Protein AF-A0A7J9MAA9-F1 (afdb_monomer_lite)

pLDDT: mean 95.18, std 3.92, range [77.69, 98.44]

Secondary structure (DSSP, 8-state):
---TT--EEEETTTTEEEE--B-TT-TT-BPPHHHHHHHHHHHHHTTT--S-STTGGG-

Radius of gyration: 12.34 Å; chains: 1; bounding box: 25×18×34 Å

Foldseek 3Di:
DVPQPDAWDDDPLNPDIDGDQAHPPGPPHGDDPVVRVVRRLLNNLCSPDVDPDPSSVVD

InterPro domains:
  IPR013536 WLM domain [PF08325] (1-59)
  IPR013536 WLM domain [PS51397] (1-59)
  IPR053000 DNA-dependent metalloprotease WSS1-like [PTHR46622] (1-59)

Sequence (59 aa):
PNNSTLLGLNVGAGIHVKLRLRRPNRDWDFYPFDLVLDTMLHELCYNAYCPHNASFYKL

Structure (mmCIF, N/CA/C/O backbone):
data_AF-A0A7J9MAA9-F1
#
_entry.id   AF-A0A7J9MAA9-F1
#
loop_
_atom_site.group_PDB
_atom_site.id
_atom_site.type_symbol
_atom_site.label_atom_id
_atom_site.label_alt_id
_atom_site.label_comp_id
_atom_site.label_asym_id
_atom_site.label_entity_id
_atom_site.label_seq_id
_atom_site.pdbx_PDB_ins_code
_atom_site.Cartn_x
_atom_site.Cartn_y
_atom_site.Cartn_z
_atom_site.occupancy
_atom_site.B_iso_or_equiv
_atom_site.auth_seq_id
_atom_site.auth_comp_id
_atom_site.auth_asym_id
_atom_site.auth_atom_id
_atom_site.pdbx_PDB_model_num
ATOM 1 N N . PRO A 1 1 ? 0.523 4.707 10.462 1.00 87.88 1 PRO A N 1
ATOM 2 C CA . PRO A 1 1 ? 1.161 6.043 10.332 1.00 87.88 1 PRO A CA 1
ATOM 3 C C . PRO A 1 1 ? 0.202 7.129 10.846 1.00 87.88 1 PRO A C 1
ATOM 5 O O . PRO A 1 1 ? -1.002 6.893 10.827 1.00 87.88 1 PRO A O 1
ATOM 8 N N . ASN A 1 2 ? 0.704 8.287 11.292 1.00 90.12 2 ASN A N 1
ATOM 9 C CA . ASN A 1 2 ? -0.162 9.374 11.785 1.00 90.12 2 ASN A CA 1
ATOM 10 C C . ASN A 1 2 ? -1.005 9.993 10.662 1.00 90.12 2 A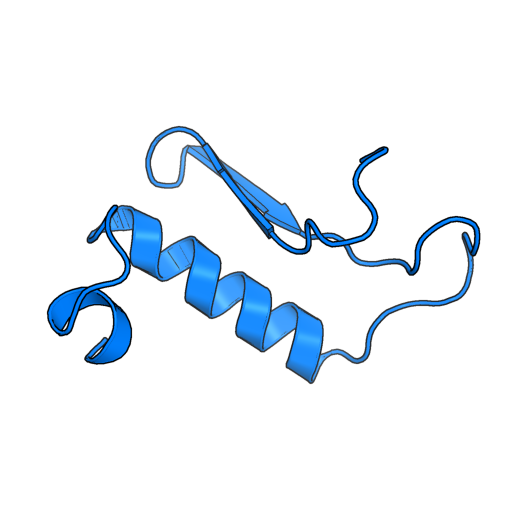SN A C 1
ATOM 12 O O . ASN A 1 2 ? -2.151 10.365 10.888 1.00 90.12 2 ASN A O 1
ATOM 16 N N . ASN A 1 3 ? -0.480 10.023 9.432 1.00 94.50 3 ASN A N 1
ATOM 17 C CA . ASN A 1 3 ? -1.279 10.387 8.270 1.00 94.50 3 ASN A CA 1
ATOM 18 C C . ASN A 1 3 ? -2.344 9.305 8.003 1.00 94.50 3 ASN A C 1
ATOM 20 O O . ASN A 1 3 ? -2.018 8.148 7.710 1.00 94.50 3 ASN A O 1
ATOM 24 N N . SER A 1 4 ? -3.619 9.671 8.113 1.00 94.44 4 SER A N 1
ATOM 25 C CA . SER A 1 4 ? -4.771 8.797 7.880 1.00 94.44 4 SER A CA 1
ATOM 26 C C . SER A 1 4 ? -4.975 8.431 6.406 1.00 94.44 4 SER A C 1
ATOM 28 O O . SER A 1 4 ? -5.581 7.396 6.144 1.00 94.44 4 SER A O 1
ATOM 30 N N . THR A 1 5 ? -4.416 9.193 5.459 1.00 95.12 5 THR A N 1
ATOM 31 C CA . THR A 1 5 ? -4.574 8.945 4.014 1.00 95.12 5 THR A CA 1
ATOM 32 C C . THR A 1 5 ? -3.486 8.054 3.417 1.00 95.12 5 THR A C 1
ATOM 34 O O . THR A 1 5 ? -3.653 7.543 2.316 1.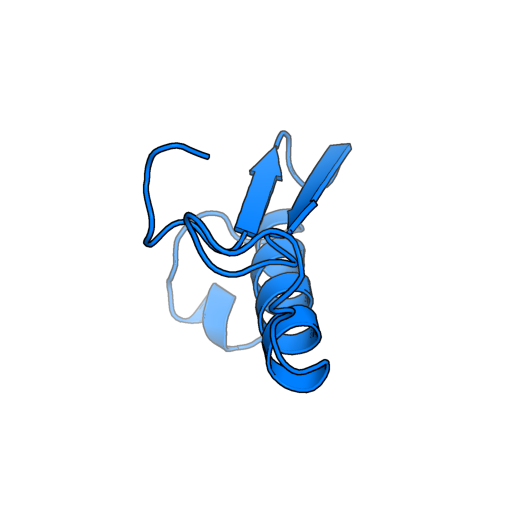00 95.12 5 THR A O 1
ATOM 37 N N . LEU A 1 6 ? -2.3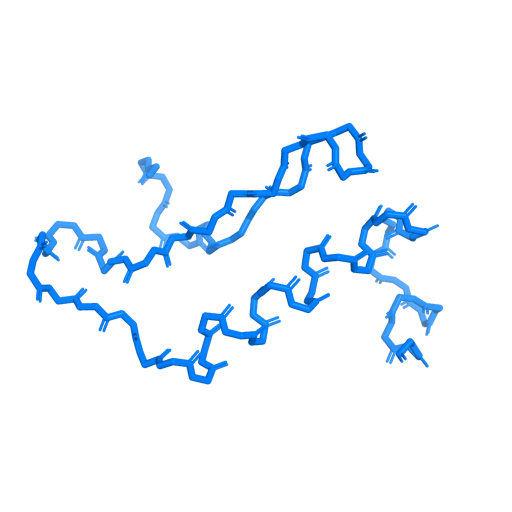81 7.818 4.135 1.00 96.88 6 LEU A N 1
ATOM 38 C CA . LEU A 1 6 ? -1.301 6.951 3.657 1.00 96.88 6 LEU A CA 1
ATOM 39 C C . LEU A 1 6 ? -1.718 5.472 3.726 1.00 96.88 6 LEU A C 1
ATOM 41 O O . LEU A 1 6 ? -1.852 4.922 4.826 1.00 96.88 6 LEU A O 1
ATOM 45 N N . LEU A 1 7 ? -1.928 4.843 2.569 1.00 97.62 7 LEU A N 1
ATOM 46 C CA . LEU A 1 7 ? -2.343 3.438 2.457 1.00 97.62 7 LEU A CA 1
ATOM 47 C C . LEU A 1 7 ? -1.176 2.490 2.155 1.00 97.62 7 LEU A C 1
ATOM 49 O O . LEU A 1 7 ? -1.130 1.399 2.720 1.00 97.62 7 LEU A O 1
ATOM 53 N N . GLY A 1 8 ? -0.215 2.926 1.344 1.00 97.75 8 GLY A N 1
ATOM 54 C CA . GLY A 1 8 ? 0.971 2.167 0.961 1.00 97.75 8 GLY A CA 1
ATOM 55 C C . GLY A 1 8 ? 2.237 3.022 1.013 1.00 97.75 8 GLY A C 1
ATOM 56 O O . GLY A 1 8 ? 2.164 4.250 1.094 1.00 97.75 8 GLY A O 1
ATOM 57 N N . LEU A 1 9 ? 3.396 2.367 1.065 1.00 97.69 9 LEU A N 1
ATOM 58 C CA . LEU A 1 9 ? 4.697 3.001 0.865 1.00 97.69 9 LEU A CA 1
ATOM 59 C C . LEU A 1 9 ? 5.728 1.974 0.389 1.00 97.69 9 LEU A C 1
ATOM 61 O O . LEU A 1 9 ? 6.061 1.042 1.128 1.00 97.69 9 LEU A O 1
ATOM 65 N N . ASN A 1 10 ? 6.297 2.211 -0.786 1.00 97.94 10 ASN A N 1
ATOM 66 C CA . ASN A 1 10 ? 7.476 1.526 -1.292 1.00 97.94 10 ASN A CA 1
ATOM 67 C C . ASN A 1 10 ? 8.758 2.305 -0.943 1.00 97.94 10 ASN A C 1
ATOM 69 O O . ASN A 1 10 ? 8.910 3.480 -1.278 1.00 97.94 10 ASN A O 1
ATOM 73 N N . VAL A 1 11 ? 9.697 1.651 -0.257 1.00 97.50 11 VAL A N 1
ATOM 74 C CA . VAL A 1 11 ? 11.005 2.206 0.106 1.00 97.50 11 VAL A CA 1
ATOM 75 C C . VAL A 1 11 ? 12.100 1.456 -0.638 1.00 97.50 11 VAL A C 1
ATOM 77 O O . VAL A 1 11 ? 12.259 0.246 -0.470 1.00 97.50 11 VAL A O 1
ATOM 80 N N . GLY A 1 12 ? 12.900 2.203 -1.401 1.00 96.19 12 GLY A N 1
ATOM 81 C CA . GLY A 1 12 ? 14.070 1.668 -2.095 1.00 96.19 12 GLY A CA 1
ATOM 82 C C . GLY A 1 12 ? 13.727 0.751 -3.267 1.00 96.19 12 GLY A C 1
ATOM 83 O O . GLY A 1 12 ? 14.434 -0.225 -3.466 1.00 96.19 12 GLY A O 1
ATOM 84 N N . ALA A 1 13 ? 12.650 1.042 -4.007 1.00 95.44 13 ALA A N 1
ATOM 85 C CA . ALA A 1 13 ? 12.228 0.272 -5.182 1.00 95.44 13 ALA A CA 1
ATOM 86 C C . ALA A 1 13 ? 12.103 -1.240 -4.894 1.00 95.44 13 ALA A C 1
ATOM 88 O O . ALA A 1 13 ? 12.673 -2.076 -5.591 1.00 95.44 13 ALA A O 1
ATOM 89 N N . GLY A 1 14 ? 11.375 -1.578 -3.826 1.00 95.38 14 GLY A N 1
ATOM 90 C CA . GLY A 1 14 ? 11.020 -2.956 -3.483 1.00 95.38 14 GLY A CA 1
ATOM 91 C C . GLY A 1 14 ? 11.766 -3.548 -2.290 1.00 95.38 14 GLY A C 1
ATOM 92 O O . GLY A 1 14 ? 11.417 -4.646 -1.867 1.00 95.38 14 GLY A O 1
ATOM 93 N N . ILE A 1 15 ? 12.728 -2.835 -1.688 1.00 97.69 15 ILE A N 1
ATOM 94 C CA . ILE A 1 15 ? 13.398 -3.311 -0.460 1.00 97.69 15 ILE A CA 1
ATOM 95 C C . ILE A 1 15 ? 12.376 -3.458 0.675 1.00 97.69 15 ILE A C 1
ATOM 97 O O . ILE A 1 15 ? 12.378 -4.459 1.388 1.00 97.69 15 ILE A O 1
ATOM 101 N N . HIS A 1 16 ? 11.482 -2.477 0.835 1.00 97.94 16 HIS A N 1
ATOM 102 C CA . HIS A 1 16 ? 10.345 -2.598 1.745 1.00 97.94 16 HIS A CA 1
ATOM 103 C C . HIS A 1 16 ? 9.073 -2.050 1.110 1.00 97.94 16 HIS A C 1
ATOM 105 O O . HIS A 1 16 ? 8.984 -0.856 0.831 1.00 97.94 16 HIS A O 1
ATOM 111 N N . VAL A 1 17 ? 8.055 -2.898 0.999 1.00 97.81 17 VAL A N 1
ATOM 112 C CA . VAL A 1 17 ? 6.684 -2.486 0.691 1.00 97.81 17 VAL A CA 1
ATOM 113 C C . VAL A 1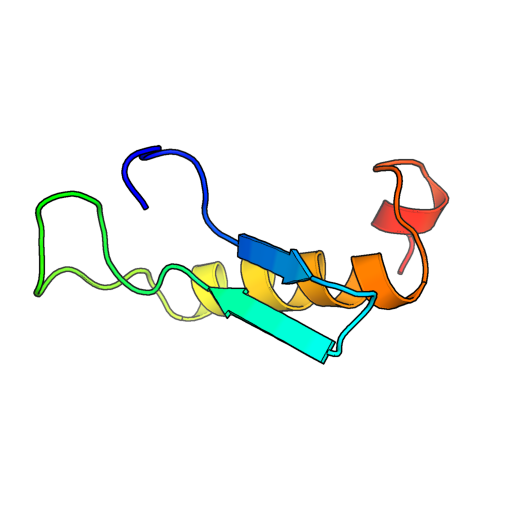 17 ? 5.868 -2.557 1.975 1.00 97.81 17 VAL A C 1
ATOM 115 O O . VAL A 1 17 ? 5.794 -3.599 2.625 1.00 97.81 17 VAL A O 1
ATOM 118 N N . LYS A 1 18 ? 5.291 -1.428 2.382 1.00 98.19 18 LYS A N 1
ATOM 119 C CA . LYS A 1 18 ? 4.507 -1.301 3.613 1.00 98.19 18 LYS A CA 1
ATOM 120 C C . LYS A 1 18 ? 3.059 -1.019 3.254 1.00 98.19 18 LYS A C 1
ATOM 122 O O . LYS A 1 18 ? 2.792 -0.066 2.534 1.00 98.19 18 LYS A O 1
ATOM 127 N N . LEU A 1 19 ? 2.138 -1.798 3.813 1.00 98.25 19 LEU A N 1
ATOM 128 C CA . LEU A 1 19 ? 0.701 -1.647 3.590 1.00 98.25 19 LEU A CA 1
ATOM 129 C C . LEU A 1 19 ? -0.007 -1.329 4.903 1.00 98.25 19 LEU A C 1
ATOM 131 O O . LEU A 1 19 ? 0.276 -1.917 5.952 1.00 98.25 19 LEU A O 1
ATOM 135 N N . ARG A 1 20 ? -0.961 -0.404 4.854 1.00 97.88 20 ARG A N 1
ATOM 136 C CA . ARG A 1 20 ? -1.887 -0.167 5.954 1.00 97.88 20 ARG A CA 1
ATOM 137 C C . ARG A 1 20 ? -3.017 -1.187 5.865 1.00 97.88 20 ARG A C 1
ATOM 139 O O . ARG A 1 20 ? -3.902 -1.071 5.031 1.00 97.88 20 ARG A O 1
ATOM 146 N N . LEU A 1 21 ? -3.030 -2.129 6.801 1.00 97.75 21 LEU A N 1
ATOM 147 C CA . LEU A 1 21 ? -4.069 -3.163 6.867 1.00 97.75 21 LEU A CA 1
ATOM 148 C C . LEU A 1 21 ? -5.312 -2.731 7.654 1.00 97.75 21 LEU A C 1
ATOM 150 O O . LEU A 1 21 ? -6.371 -3.327 7.505 1.00 97.75 21 LEU A O 1
ATOM 154 N N . ARG A 1 22 ? -5.182 -1.710 8.508 1.00 97.44 22 ARG A N 1
ATOM 155 C CA . ARG A 1 22 ? -6.203 -1.309 9.484 1.00 97.44 22 ARG A CA 1
ATOM 156 C C . ARG A 1 22 ? -6.593 0.151 9.337 1.00 97.44 22 ARG A C 1
ATOM 158 O O . ARG A 1 22 ? -5.743 0.998 9.030 1.00 97.44 22 ARG A O 1
ATOM 165 N N . ARG A 1 23 ? -7.864 0.456 9.592 1.00 95.88 23 ARG A N 1
ATOM 166 C CA . ARG A 1 23 ? -8.352 1.835 9.590 1.00 95.88 23 ARG A CA 1
ATOM 167 C C . ARG A 1 23 ? -7.700 2.640 10.724 1.00 95.88 23 ARG A C 1
ATOM 169 O O . ARG A 1 23 ? -7.419 2.095 11.792 1.00 95.88 23 ARG A O 1
ATOM 176 N N . PRO A 1 24 ? -7.437 3.942 10.519 1.00 95.56 24 PRO A N 1
ATOM 177 C CA . PRO A 1 24 ? -6.887 4.798 11.568 1.00 95.56 24 PRO A CA 1
ATOM 178 C C . PRO A 1 24 ? -7.754 4.773 12.833 1.00 95.56 24 PRO A C 1
ATOM 180 O O . PRO A 1 24 ? -8.976 4.879 12.739 1.00 95.56 24 PRO A O 1
ATOM 183 N N . ASN A 1 25 ? -7.118 4.662 14.004 1.00 94.06 25 ASN A N 1
ATOM 184 C CA . ASN A 1 25 ? -7.771 4.640 15.321 1.00 94.06 25 ASN A CA 1
ATOM 185 C C . ASN A 1 25 ? -8.791 3.500 15.512 1.00 94.06 25 ASN A C 1
ATOM 187 O O . ASN A 1 25 ? -9.710 3.618 16.322 1.00 94.06 25 ASN A O 1
ATOM 191 N N . ARG A 1 26 ? -8.661 2.409 14.747 1.00 93.75 26 ARG A N 1
ATOM 192 C CA . ARG A 1 26 ? -9.539 1.236 14.817 1.00 93.75 26 ARG A CA 1
ATOM 193 C C . ARG A 1 26 ? -8.733 -0.050 14.639 1.00 93.75 26 ARG A C 1
ATOM 195 O O . ARG A 1 26 ? -8.682 -0.630 13.558 1.00 93.75 26 ARG A O 1
ATOM 202 N N . ASP A 1 27 ? -8.117 -0.514 15.720 1.00 89.62 27 ASP A N 1
ATOM 203 C CA . ASP A 1 27 ? -7.126 -1.602 15.684 1.00 89.62 27 ASP A CA 1
ATOM 204 C C . ASP A 1 27 ? -7.665 -2.974 15.249 1.00 89.62 27 ASP A C 1
ATOM 206 O O . ASP A 1 27 ? -6.868 -3.860 14.930 1.00 89.62 27 ASP A O 1
ATOM 210 N N . TRP A 1 28 ? -8.988 -3.136 15.207 1.00 95.94 28 TRP A N 1
ATOM 211 C CA . TRP A 1 28 ? -9.682 -4.367 14.811 1.00 95.94 28 TRP A CA 1
ATOM 212 C C . TRP A 1 28 ? -10.466 -4.233 13.494 1.00 95.94 28 TRP A C 1
ATOM 214 O O . TRP A 1 28 ? -11.052 -5.207 13.034 1.00 95.94 28 TRP A O 1
ATOM 224 N N . ASP A 1 29 ? -10.483 -3.043 12.883 1.00 97.25 29 ASP A N 1
ATOM 225 C CA . ASP A 1 29 ? -11.198 -2.758 11.631 1.00 97.25 29 ASP A CA 1
ATOM 226 C C . ASP A 1 29 ? -10.208 -2.814 10.461 1.00 97.25 29 ASP A C 1
ATOM 228 O O . ASP A 1 29 ? -9.428 -1.881 10.225 1.00 97.25 29 ASP A O 1
ATOM 232 N N . PHE A 1 30 ? -10.199 -3.951 9.769 1.00 98.12 30 PHE A N 1
ATOM 233 C CA . PHE A 1 30 ? -9.337 -4.188 8.618 1.00 98.12 30 PHE A CA 1
ATOM 234 C C . PHE A 1 30 ? -9.950 -3.637 7.333 1.00 98.12 30 PHE A C 1
ATOM 236 O O . PHE A 1 30 ? -11.167 -3.633 7.144 1.00 98.12 30 P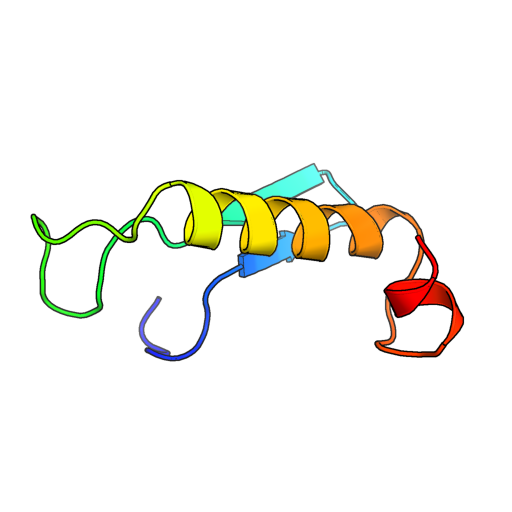HE A O 1
ATOM 243 N N . TYR A 1 31 ? -9.092 -3.208 6.410 1.00 98.00 31 TYR A N 1
ATOM 244 C CA . TYR A 1 31 ? -9.540 -2.957 5.048 1.00 98.00 31 TYR A CA 1
ATOM 245 C C . TYR A 1 31 ? -9.933 -4.269 4.350 1.00 98.00 31 TYR A C 1
ATOM 247 O O . TYR A 1 31 ? -9.341 -5.312 4.640 1.00 98.00 31 TYR A O 1
ATOM 255 N N . PRO A 1 32 ? -10.902 -4.228 3.415 1.00 98.38 32 PRO A N 1
ATOM 256 C CA . PRO A 1 32 ? -11.200 -5.364 2.552 1.00 98.38 32 PRO A CA 1
ATOM 257 C C . PRO A 1 32 ? -9.956 -5.825 1.793 1.00 98.38 32 PRO A C 1
ATOM 259 O O . PRO A 1 32 ? -9.106 -5.005 1.439 1.00 98.38 32 PRO A O 1
ATOM 262 N N . PHE A 1 33 ? -9.881 -7.126 1.518 1.00 98.06 33 PHE A N 1
ATOM 263 C CA . PHE A 1 33 ? -8.748 -7.732 0.821 1.00 98.06 33 PHE A CA 1
ATOM 264 C C . PHE A 1 33 ? -8.440 -7.034 -0.508 1.00 98.06 33 PHE A C 1
ATOM 266 O O . PHE A 1 33 ? -7.292 -6.665 -0.729 1.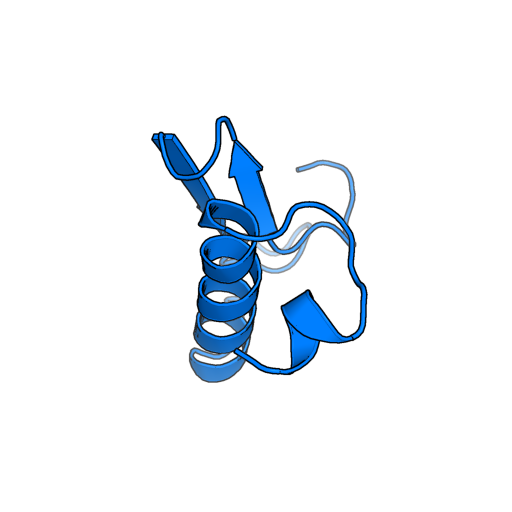00 98.06 33 PHE A O 1
ATOM 273 N N . ASP A 1 34 ? -9.458 -6.772 -1.330 1.00 98.44 34 ASP A N 1
ATOM 274 C CA . ASP A 1 34 ? -9.278 -6.164 -2.654 1.00 98.44 34 ASP A CA 1
ATOM 275 C C . ASP A 1 34 ? -8.620 -4.778 -2.570 1.00 98.44 34 ASP A C 1
ATOM 277 O O . ASP A 1 34 ? -7.733 -4.464 -3.350 1.00 98.44 34 ASP A O 1
ATOM 281 N N . LEU A 1 35 ? -8.946 -3.982 -1.545 1.00 98.19 35 LEU A N 1
ATOM 282 C CA . LEU A 1 35 ? -8.318 -2.672 -1.331 1.00 98.19 35 LEU A CA 1
ATOM 283 C C . LEU A 1 35 ? -6.838 -2.814 -0.950 1.00 98.19 35 LEU A C 1
ATOM 285 O O . LEU A 1 35 ? -5.988 -2.044 -1.405 1.00 98.19 35 LEU A O 1
ATOM 289 N N . VAL A 1 36 ? -6.515 -3.800 -0.108 1.00 98.44 36 VAL A N 1
ATOM 290 C CA . VAL A 1 36 ? -5.124 -4.100 0.258 1.00 98.44 36 VAL A CA 1
ATOM 291 C C . VAL A 1 36 ? -4.351 -4.600 -0.962 1.00 98.44 36 VAL A C 1
ATOM 293 O O . VAL A 1 36 ? -3.207 -4.186 -1.153 1.00 98.44 36 VAL A O 1
ATOM 296 N N . LEU A 1 37 ? -4.973 -5.442 -1.791 1.00 98.44 37 LEU A N 1
ATOM 297 C CA . LEU A 1 37 ? -4.396 -5.953 -3.028 1.00 98.44 37 LEU A CA 1
ATOM 298 C C . LEU A 1 37 ? -4.127 -4.820 -4.024 1.00 98.44 37 LEU A C 1
ATOM 300 O O . LEU A 1 37 ? -2.999 -4.698 -4.488 1.00 98.44 37 LEU A O 1
ATOM 304 N N . ASP A 1 38 ? -5.103 -3.951 -4.279 1.00 98.12 38 ASP A N 1
ATOM 305 C CA . ASP A 1 38 ? -4.944 -2.787 -5.158 1.00 98.12 38 ASP A CA 1
ATOM 306 C C . ASP A 1 38 ? -3.795 -1.890 -4.688 1.00 98.12 38 ASP A C 1
ATOM 308 O O . ASP A 1 38 ? -2.938 -1.484 -5.473 1.00 98.12 38 ASP A O 1
ATOM 312 N N . THR A 1 39 ? -3.722 -1.636 -3.378 1.00 98.19 39 THR A N 1
ATOM 313 C CA . THR A 1 39 ? -2.623 -0.861 -2.787 1.00 98.19 39 THR A CA 1
ATOM 314 C C . THR A 1 39 ? -1.283 -1.576 -2.978 1.00 98.19 39 THR A C 1
ATOM 316 O O . THR A 1 39 ? -0.284 -0.939 -3.290 1.00 98.19 39 THR A O 1
ATOM 319 N N . MET A 1 40 ? -1.230 -2.900 -2.820 1.00 98.31 40 MET A N 1
ATOM 320 C CA . MET A 1 40 ? -0.008 -3.673 -3.045 1.00 98.31 40 MET A CA 1
ATOM 321 C C . MET A 1 40 ? 0.461 -3.587 -4.497 1.00 98.31 40 MET A C 1
ATOM 323 O O . MET A 1 40 ? 1.645 -3.356 -4.732 1.00 98.31 40 MET A O 1
ATOM 327 N N . LEU A 1 41 ? -0.450 -3.754 -5.456 1.00 97.12 41 LEU A N 1
ATOM 328 C CA . LEU A 1 41 ? -0.140 -3.666 -6.881 1.00 97.12 41 LEU A CA 1
ATOM 329 C C . LEU A 1 41 ? 0.371 -2.268 -7.243 1.00 97.12 41 LEU A C 1
ATOM 331 O O . LEU A 1 41 ? 1.423 -2.154 -7.869 1.00 97.12 41 LEU A O 1
ATOM 335 N N . HIS A 1 42 ? -0.295 -1.220 -6.747 1.00 97.12 42 HIS A N 1
ATOM 336 C CA . HIS A 1 42 ? 0.166 0.165 -6.860 1.00 97.12 42 HIS A CA 1
ATOM 337 C C . HIS A 1 42 ? 1.597 0.331 -6.342 1.00 97.12 42 HIS A C 1
ATOM 339 O O . HIS A 1 42 ? 2.458 0.867 -7.037 1.00 97.12 42 HIS A O 1
ATOM 345 N N . GLU A 1 43 ? 1.879 -0.150 -5.128 1.00 97.94 43 GLU A N 1
ATOM 346 C CA . GLU A 1 43 ? 3.211 0.003 -4.549 1.00 97.94 43 GLU A CA 1
ATOM 347 C C . GLU A 1 43 ? 4.279 -0.780 -5.325 1.00 97.94 43 GLU A C 1
ATOM 349 O O . GLU A 1 43 ? 5.423 -0.336 -5.403 1.00 97.94 43 GLU A O 1
ATOM 354 N N . LEU A 1 44 ? 3.934 -1.916 -5.935 1.00 96.81 44 LEU A N 1
ATOM 355 C CA . LEU A 1 44 ? 4.858 -2.685 -6.771 1.00 96.81 44 LEU A CA 1
ATOM 356 C C . LEU A 1 44 ? 5.179 -1.989 -8.100 1.00 96.81 44 LEU A C 1
ATOM 358 O O . LEU A 1 44 ? 6.308 -2.125 -8.575 1.00 96.81 44 LEU A O 1
ATOM 362 N N . CYS A 1 45 ? 4.269 -1.185 -8.663 1.00 97.00 45 CYS A N 1
ATOM 363 C CA . CYS A 1 45 ? 4.566 -0.361 -9.842 1.00 97.00 45 CYS A CA 1
ATOM 364 C C . CYS A 1 45 ? 5.745 0.598 -9.596 1.00 97.00 45 CYS A C 1
ATOM 366 O O . CYS A 1 45 ? 6.548 0.838 -10.505 1.00 97.00 45 CYS A O 1
ATOM 368 N N . TYR A 1 46 ? 5.931 1.070 -8.356 1.00 96.50 46 TYR A N 1
ATOM 369 C CA . TYR A 1 46 ? 7.078 1.909 -7.988 1.00 96.50 46 TYR A CA 1
ATOM 370 C C . TYR A 1 46 ? 8.441 1.212 -8.088 1.00 96.50 46 TYR A C 1
ATOM 372 O O . TYR A 1 46 ? 9.464 1.897 -8.065 1.00 96.50 46 TYR A O 1
ATOM 380 N N . ASN A 1 47 ? 8.497 -0.115 -8.248 1.00 95.88 47 ASN A N 1
ATOM 381 C CA . ASN A 1 47 ? 9.758 -0.805 -8.538 1.00 95.88 47 ASN A CA 1
ATOM 382 C C . ASN A 1 47 ? 10.323 -0.415 -9.915 1.00 95.88 47 ASN A C 1
ATOM 384 O O . ASN A 1 47 ? 11.535 -0.454 -10.108 1.00 95.88 47 ASN A O 1
ATOM 388 N N . ALA A 1 48 ? 9.457 -0.035 -10.862 1.00 94.19 48 ALA A N 1
ATOM 389 C CA . ALA A 1 48 ? 9.841 0.357 -12.218 1.00 94.19 48 ALA A CA 1
ATOM 390 C C . ALA A 1 48 ? 9.603 1.850 -12.502 1.00 94.19 48 ALA A C 1
ATOM 392 O O . ALA A 1 48 ? 10.398 2.477 -13.203 1.00 94.19 48 ALA A O 1
ATOM 393 N N . TYR A 1 49 ? 8.533 2.438 -11.955 1.00 92.81 49 TYR A N 1
ATOM 394 C CA . TYR A 1 49 ? 8.108 3.805 -12.264 1.00 92.81 49 TYR A CA 1
ATOM 395 C C . TYR A 1 49 ? 7.831 4.607 -10.991 1.00 92.81 49 TYR A C 1
ATOM 397 O O . TYR A 1 49 ? 6.837 4.389 -10.317 1.00 92.81 49 TYR A O 1
ATOM 405 N N . CYS A 1 50 ? 8.688 5.580 -10.675 1.00 87.88 50 CYS A N 1
ATOM 406 C CA . CYS A 1 50 ? 8.501 6.458 -9.514 1.00 87.88 50 CYS A CA 1
ATOM 407 C C . CYS A 1 50 ? 7.361 7.495 -9.682 1.00 87.88 50 CYS A C 1
ATOM 409 O O . CYS A 1 50 ? 6.547 7.642 -8.774 1.00 87.88 50 CYS A O 1
ATOM 411 N N . PRO A 1 51 ? 7.248 8.233 -10.803 1.00 92.69 51 PRO A N 1
ATOM 412 C CA . PRO A 1 51 ? 6.172 9.209 -10.965 1.00 92.69 51 PRO A CA 1
ATOM 413 C C . PRO A 1 51 ? 4.863 8.555 -11.424 1.00 92.69 51 PRO A C 1
ATOM 415 O O . PRO A 1 51 ? 4.866 7.722 -12.329 1.00 92.69 51 PRO A O 1
ATOM 418 N N . HIS A 1 52 ? 3.732 9.025 -10.888 1.00 92.44 52 HIS A N 1
ATOM 419 C CA . HIS A 1 52 ? 2.382 8.686 -11.358 1.00 92.44 52 HIS A CA 1
ATOM 420 C C . HIS A 1 52 ? 2.087 9.284 -12.744 1.00 92.44 52 HIS A C 1
ATOM 422 O O . HIS A 1 52 ? 1.343 10.255 -12.880 1.00 92.44 52 HIS A O 1
ATOM 428 N N . ASN A 1 53 ? 2.706 8.731 -13.782 1.00 89.75 53 ASN A N 1
ATOM 429 C CA . ASN A 1 53 ? 2.519 9.131 -15.172 1.00 89.75 53 ASN A CA 1
ATOM 430 C C . ASN A 1 53 ? 1.819 8.027 -15.982 1.00 89.75 53 ASN A C 1
ATOM 432 O O . ASN A 1 53 ? 1.454 6.978 -15.457 1.00 89.75 53 ASN A O 1
ATOM 436 N N . ALA A 1 54 ? 1.635 8.255 -17.284 1.00 91.88 54 ALA A N 1
ATOM 437 C CA . ALA A 1 54 ? 0.980 7.288 -18.164 1.00 91.88 54 ALA A CA 1
ATOM 438 C C . ALA A 1 54 ? 1.663 5.907 -18.174 1.00 91.88 54 ALA A C 1
ATOM 440 O O . ALA A 1 54 ? 0.979 4.905 -18.342 1.00 91.88 54 ALA A O 1
ATOM 441 N N . SER A 1 55 ? 2.983 5.839 -17.975 1.00 86.81 55 SER A N 1
ATOM 442 C CA . SER A 1 55 ? 3.702 4.564 -17.889 1.00 86.81 55 SER A CA 1
ATOM 443 C C . SER A 1 55 ? 3.371 3.808 -16.603 1.00 86.81 55 SER A C 1
ATOM 445 O O . SER A 1 55 ? 3.206 2.596 -16.657 1.00 86.81 55 SER A O 1
ATOM 447 N N . PHE A 1 56 ? 3.216 4.512 -15.476 1.00 92.06 56 PHE A N 1
ATOM 448 C CA . PHE A 1 56 ? 2.827 3.916 -14.193 1.00 92.06 56 PHE A CA 1
ATOM 449 C C . PHE A 1 56 ? 1.454 3.235 -14.268 1.00 92.06 56 PHE A C 1
ATOM 451 O O . PHE A 1 56 ? 1.307 2.101 -13.832 1.00 92.06 56 PHE A O 1
ATOM 458 N N . TYR A 1 57 ? 0.463 3.904 -14.862 1.00 89.19 57 TYR A N 1
ATOM 459 C CA . TYR A 1 57 ? -0.910 3.388 -14.959 1.00 89.19 57 TYR A CA 1
ATOM 460 C C . TYR A 1 57 ? -1.134 2.376 -16.092 1.00 89.19 57 TYR A C 1
ATOM 462 O O . TYR A 1 57 ? -2.241 1.864 -16.236 1.00 89.19 57 TYR A O 1
ATOM 470 N N . LYS A 1 58 ? -0.127 2.133 -16.936 1.00 89.75 58 LYS A N 1
ATOM 471 C CA . LYS A 1 58 ? -0.218 1.195 -18.064 1.00 89.75 58 LYS A CA 1
ATOM 472 C C . LYS A 1 58 ? 0.303 -0.209 -17.722 1.00 89.75 58 LYS A C 1
ATOM 474 O O . LYS A 1 58 ? 0.170 -1.102 -18.557 1.00 89.75 58 LYS A O 1
ATOM 479 N N . LEU A 1 59 ? 0.929 -0.379 -16.556 1.00 77.69 59 LEU A N 1
ATOM 480 C CA . LEU A 1 59 ? 1.406 -1.675 -16.070 1.00 77.69 59 LEU A CA 1
ATOM 481 C C . LEU A 1 59 ? 0.226 -2.594 -15.721 1.00 77.69 59 LEU A C 1
ATOM 483 O O . LEU A 1 59 ? 0.327 -3.794 -16.055 1.00 77.69 59 LEU A O 1
#

Organism: Gossypium schwendimanii (NCBI:txid34291)